Protein AF-A0A915C9V9-F1 (afdb_monomer_lite)

Sequence (103 aa):
LPDQNCWTTSEEKQIEEESKKGKGGARRYKTPSPQLLRMRRQAANARERRRMNSLNDAFDQLRTVLPEMNSGRRLSKFETLQMAQQYIDCLAEILNKPRNKQI

pLDDT: mean 78.74, std 19.54, range [36.62, 98.25]

InterPro domains:
  IPR011598 Myc-type, basic helix-loop-helix (bHLH) domain [PF00010] (40-91)
  IPR011598 Myc-type, basic helix-loop-helix (bHLH) domain [PS50888] (39-91)
  IPR011598 Myc-type, basic helix-loop-helix (bHLH) domain [SM00353] (45-97)
  IPR036638 Helix-loop-helix DNA-binding domain superfamily [G3DSA:4.10.280.10] (39-97)
  IPR036638 Helix-loop-helix DNA-binding domain superfamily [SSF47459] (40-97)
  IPR050359 Basic helix-loop-helix transcription factors [PTHR19290] (10-99)

Radius of gyration: 25.22 Å; chains: 1; bounding box: 50×45×76 Å

Foldseek 3Di:
DPDPPPLDDPLNVVLVVVVPVPPDDDPDPDPDDPVSVVSVVVSVVVSVVVVVVVVVVVLVVLVVPFDPPDDPDDDDPVRSVVSSVVVVVVVVCVVPPPPPPPD

Structure (mmCIF, N/CA/C/O backbone):
data_AF-A0A915C9V9-F1
#
_entry.id   AF-A0A915C9V9-F1
#
loop_
_atom_site.group_PDB
_atom_site.id
_atom_site.type_symbol
_atom_site.label_atom_id
_atom_site.label_alt_id
_atom_site.label_comp_id
_atom_site.label_asym_id
_atom_site.label_entity_id
_atom_site.label_seq_id
_atom_site.pdbx_PDB_ins_code
_atom_site.Cartn_x
_atom_site.Cartn_y
_atom_site.Cartn_z
_atom_site.occupancy
_atom_site.B_iso_or_equiv
_atom_site.auth_seq_id
_atom_site.auth_comp_id
_atom_site.auth_asym_id
_atom_site.auth_atom_id
_atom_site.pdbx_PDB_model_num
ATOM 1 N N . LEU A 1 1 ? -17.079 -3.062 -20.833 1.00 36.62 1 LEU A N 1
ATOM 2 C CA . LEU A 1 1 ? -16.033 -2.964 -19.792 1.00 36.62 1 LEU A CA 1
ATOM 3 C C . LEU A 1 1 ? -14.804 -3.698 -20.303 1.00 36.62 1 LEU A C 1
ATOM 5 O O . LEU A 1 1 ? -14.934 -4.889 -20.560 1.00 36.62 1 LEU A O 1
ATOM 9 N N . PRO A 1 2 ? -13.671 -3.025 -20.554 1.00 41.78 2 PRO A N 1
ATOM 10 C CA . PRO A 1 2 ? -12.447 -3.719 -20.923 1.00 41.78 2 PRO A CA 1
ATOM 11 C C . PRO A 1 2 ? -11.958 -4.512 -19.711 1.00 41.78 2 PRO A C 1
ATOM 13 O O . PRO A 1 2 ? -11.904 -3.988 -18.600 1.00 41.78 2 PRO A O 1
ATOM 16 N N . ASP A 1 3 ? -11.680 -5.784 -19.952 1.00 41.59 3 ASP A N 1
ATOM 17 C CA . ASP A 1 3 ? -11.285 -6.801 -18.986 1.00 41.59 3 ASP A CA 1
ATOM 18 C C . ASP A 1 3 ? -10.105 -6.333 -18.111 1.00 41.59 3 ASP A C 1
ATOM 20 O O . ASP A 1 3 ? -8.984 -6.151 -18.596 1.00 41.59 3 ASP A O 1
ATOM 24 N N . GLN A 1 4 ? -10.366 -6.101 -16.819 1.00 51.56 4 GLN A N 1
ATOM 25 C CA . GLN A 1 4 ? -9.392 -5.548 -15.869 1.00 51.56 4 GLN A CA 1
ATOM 26 C C . GLN A 1 4 ? -8.261 -6.529 -15.515 1.00 51.56 4 GLN A C 1
ATOM 28 O O . GLN A 1 4 ? -7.303 -6.126 -14.861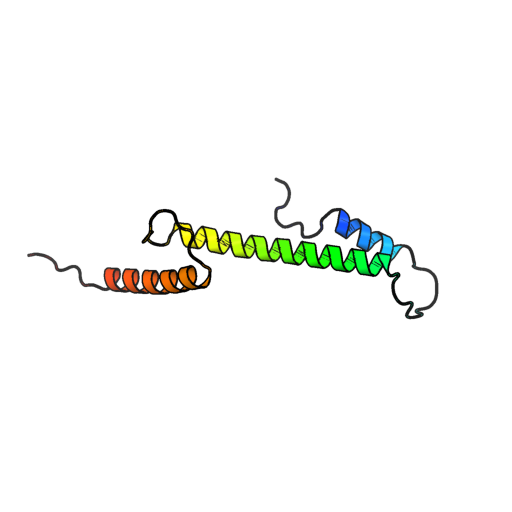 1.00 51.56 4 GLN A O 1
ATOM 33 N N . ASN A 1 5 ? -8.310 -7.776 -16.003 1.00 56.06 5 ASN A N 1
ATOM 34 C CA . ASN A 1 5 ? -7.297 -8.798 -15.731 1.00 56.06 5 AS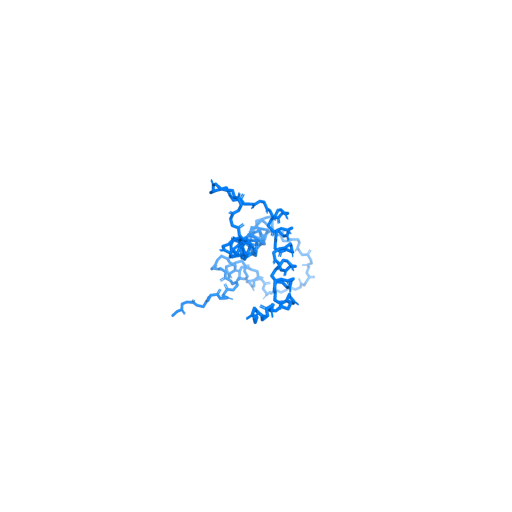N A CA 1
ATOM 35 C C . ASN A 1 5 ? -6.567 -9.308 -16.989 1.00 56.06 5 ASN A C 1
ATOM 37 O O . ASN A 1 5 ? -5.976 -10.391 -16.972 1.00 56.06 5 ASN A O 1
ATOM 41 N N . CYS A 1 6 ? -6.541 -8.540 -18.084 1.00 47.50 6 CYS A N 1
ATOM 42 C CA . CYS A 1 6 ? -5.775 -8.915 -19.275 1.00 47.50 6 CYS A CA 1
ATOM 43 C C . CYS A 1 6 ? -4.263 -8.735 -19.034 1.00 47.50 6 CYS A C 1
ATOM 45 O O . CYS A 1 6 ? -3.687 -7.667 -19.242 1.00 47.50 6 CYS A O 1
ATOM 47 N N . TRP A 1 7 ? -3.599 -9.801 -18.581 1.00 52.50 7 TRP A N 1
ATOM 48 C CA . TRP A 1 7 ? -2.167 -9.809 -18.261 1.00 52.50 7 TRP A CA 1
ATOM 49 C C . TRP A 1 7 ? -1.232 -9.575 -19.455 1.00 52.50 7 TRP A C 1
ATOM 51 O O . TRP A 1 7 ? -0.035 -9.442 -19.227 1.00 52.50 7 TRP A O 1
ATOM 61 N N . THR A 1 8 ? -1.739 -9.462 -20.685 1.00 53.72 8 THR A N 1
ATOM 62 C CA . THR A 1 8 ? -0.936 -9.207 -21.889 1.00 53.72 8 THR A CA 1
ATOM 63 C C . THR A 1 8 ? -1.129 -7.782 -22.406 1.00 53.72 8 THR A C 1
ATOM 65 O O . THR A 1 8 ? -2.166 -7.483 -23.001 1.00 53.72 8 THR A O 1
ATOM 68 N N . THR A 1 9 ? -0.127 -6.910 -22.256 1.00 62.03 9 THR A N 1
ATOM 69 C CA . THR A 1 9 ? -0.064 -5.677 -23.058 1.00 62.03 9 THR A CA 1
ATOM 70 C C . THR A 1 9 ? 0.197 -6.021 -24.529 1.00 62.03 9 THR A C 1
ATOM 72 O O . THR A 1 9 ? 0.791 -7.052 -24.847 1.00 62.03 9 THR A O 1
ATOM 75 N N . SER A 1 10 ? -0.227 -5.162 -25.460 1.00 57.53 10 SER A N 1
ATOM 76 C CA . SER A 1 10 ? 0.005 -5.348 -26.905 1.00 57.53 10 SER A CA 1
ATOM 77 C C . SER A 1 10 ? 1.491 -5.541 -27.257 1.00 57.53 10 SER A C 1
ATOM 79 O O . SER A 1 10 ? 1.815 -6.281 -28.183 1.00 57.53 10 SER A O 1
ATOM 81 N N . GLU A 1 11 ? 2.392 -4.965 -26.456 1.00 54.91 11 GLU A N 1
ATOM 82 C CA . GLU A 1 11 ? 3.847 -5.160 -26.535 1.00 54.91 11 GLU A CA 1
ATOM 83 C C . GLU A 1 11 ? 4.277 -6.601 -26.189 1.00 54.91 11 GLU A C 1
ATOM 85 O O . GLU A 1 11 ? 5.212 -7.139 -26.781 1.00 54.91 11 GLU A O 1
ATOM 90 N N . GLU A 1 12 ? 3.583 -7.266 -25.259 1.00 58.34 12 GLU A N 1
ATOM 91 C CA . GLU A 1 12 ? 3.863 -8.652 -24.858 1.00 58.34 12 GLU A CA 1
ATOM 92 C C . GLU A 1 12 ? 3.414 -9.648 -25.933 1.00 58.34 12 GLU A C 1
ATOM 94 O O . GLU A 1 12 ? 4.125 -10.620 -26.193 1.00 58.34 12 GLU A O 1
ATOM 99 N N . LYS A 1 13 ? 2.297 -9.366 -26.625 1.00 59.91 13 LYS A N 1
ATOM 100 C CA . LYS A 1 13 ? 1.854 -10.162 -27.784 1.00 59.91 13 LYS A CA 1
ATOM 101 C C . LYS A 1 13 ? 2.864 -10.108 -28.932 1.00 59.91 13 LYS A C 1
ATOM 103 O O . LYS A 1 13 ? 3.154 -11.143 -29.524 1.00 59.91 13 LYS A O 1
ATOM 108 N N . GLN A 1 14 ? 3.450 -8.940 -29.206 1.00 57.53 14 GLN A N 1
ATOM 109 C CA . GLN A 1 14 ? 4.460 -8.783 -30.261 1.00 57.53 14 GLN A CA 1
ATOM 110 C C . GLN A 1 14 ? 5.752 -9.565 -29.971 1.00 57.53 14 GLN A C 1
ATOM 112 O O . GLN A 1 14 ? 6.281 -10.222 -30.866 1.00 57.53 14 GLN A O 1
ATOM 117 N N . ILE A 1 15 ? 6.227 -9.570 -28.718 1.00 60.91 15 ILE A N 1
ATOM 118 C CA . ILE A 1 15 ? 7.417 -10.344 -28.312 1.00 60.91 15 ILE A CA 1
ATOM 119 C C . ILE A 1 15 ? 7.175 -11.856 -28.456 1.00 60.91 15 ILE A C 1
ATOM 121 O O . ILE A 1 15 ? 8.082 -12.612 -28.821 1.00 60.91 15 ILE A O 1
ATOM 125 N N . GLU A 1 16 ? 5.958 -12.317 -28.163 1.00 60.44 16 GLU A N 1
ATOM 126 C CA . GLU A 1 16 ? 5.599 -13.730 -28.278 1.00 60.44 16 GLU A CA 1
ATOM 127 C C . GLU A 1 16 ? 5.424 -14.182 -29.740 1.00 60.44 16 GLU A C 1
ATOM 129 O O . GLU A 1 16 ? 5.814 -15.300 -30.089 1.00 60.44 16 GLU A O 1
ATOM 134 N N . GLU A 1 17 ? 4.895 -13.312 -30.605 1.00 61.00 17 GLU A N 1
ATOM 135 C CA . GLU A 1 17 ? 4.776 -13.536 -32.052 1.00 61.00 17 GLU A CA 1
ATOM 136 C C . GLU A 1 17 ? 6.142 -13.620 -32.750 1.00 61.00 17 GLU A C 1
ATOM 138 O O . GLU A 1 17 ? 6.384 -14.544 -33.534 1.00 61.00 17 GLU A O 1
ATOM 143 N N . GLU A 1 18 ? 7.073 -12.715 -32.434 1.00 58.12 18 GLU A N 1
ATOM 144 C CA . GLU A 1 18 ? 8.421 -12.719 -33.018 1.00 58.12 18 GLU A CA 1
ATOM 145 C C . GLU A 1 18 ? 9.204 -13.984 -32.621 1.00 58.12 18 GLU A C 1
ATOM 147 O O . GLU A 1 18 ? 9.929 -14.567 -33.430 1.00 58.12 18 GLU A O 1
ATOM 152 N N . SER A 1 19 ? 8.965 -14.505 -31.412 1.00 55.47 19 SER A N 1
ATOM 153 C CA . SER A 1 19 ? 9.541 -15.775 -30.959 1.00 55.47 19 SER A CA 1
ATOM 154 C C . SER A 1 19 ? 8.962 -17.012 -31.671 1.00 55.47 19 SER A C 1
ATOM 156 O O . SER A 1 19 ? 9.569 -18.083 -31.584 1.00 55.47 19 SER A O 1
ATOM 158 N N . LYS A 1 20 ? 7.806 -16.911 -32.348 1.00 55.38 20 LYS A N 1
ATOM 159 C CA . LYS A 1 20 ? 7.105 -18.041 -32.996 1.00 55.38 20 LYS A CA 1
ATOM 160 C C . LYS A 1 20 ? 7.389 -18.173 -34.501 1.00 55.38 20 LYS A C 1
ATOM 162 O O . LYS A 1 20 ? 7.179 -19.259 -35.040 1.00 55.38 20 LYS A O 1
ATOM 167 N N . LYS A 1 21 ? 7.923 -17.141 -35.173 1.00 53.47 21 LYS A N 1
ATOM 168 C CA . LYS A 1 21 ? 8.199 -17.145 -36.632 1.00 53.47 21 LYS A CA 1
ATOM 169 C C . LYS A 1 21 ? 9.404 -17.990 -37.086 1.00 53.47 21 LYS A C 1
ATOM 171 O O . LYS A 1 21 ? 9.602 -18.166 -38.281 1.00 53.47 21 LYS A O 1
ATOM 176 N N . GLY A 1 22 ? 10.179 -18.569 -36.168 1.00 51.62 22 GLY A N 1
ATOM 177 C CA . GLY A 1 22 ? 11.324 -19.437 -36.475 1.00 51.62 22 GLY A CA 1
ATOM 178 C C . GLY A 1 22 ? 11.054 -20.926 -36.242 1.00 51.62 22 GLY A C 1
ATOM 179 O O . GLY A 1 22 ? 11.765 -21.550 -35.459 1.00 51.62 22 GLY A O 1
ATOM 180 N N . LYS A 1 23 ? 10.022 -21.515 -36.859 1.00 49.16 23 LYS A N 1
ATOM 181 C CA . LYS A 1 23 ? 9.764 -22.968 -36.792 1.00 49.16 23 LYS A CA 1
ATOM 182 C C . LYS A 1 23 ? 10.067 -23.637 -38.131 1.00 49.16 23 LYS A C 1
ATOM 184 O O . LYS A 1 23 ? 9.180 -23.867 -38.940 1.00 49.16 23 LYS A O 1
ATOM 189 N N . GLY A 1 24 ? 11.337 -23.976 -38.326 1.00 44.75 24 GLY A N 1
ATOM 190 C CA . GLY A 1 24 ? 11.802 -24.820 -39.422 1.00 44.75 24 GLY A CA 1
ATOM 191 C C . GLY A 1 24 ? 13.260 -25.216 -39.206 1.00 44.75 24 GLY A C 1
ATOM 192 O O . GLY A 1 24 ? 14.156 -24.455 -39.548 1.00 44.75 24 GLY A O 1
ATOM 193 N N . GLY A 1 25 ? 13.492 -26.393 -38.618 1.00 45.00 25 GLY A N 1
ATOM 194 C CA . GLY A 1 25 ? 14.812 -27.034 -38.563 1.00 45.00 25 GLY A CA 1
ATOM 195 C C . GLY A 1 25 ? 15.515 -27.011 -37.199 1.00 45.00 25 GLY A C 1
ATOM 196 O O . GLY A 1 25 ? 15.741 -25.957 -36.621 1.00 45.00 25 GLY A O 1
ATOM 197 N N . ALA A 1 26 ? 15.855 -28.217 -36.725 1.00 51.34 26 ALA A N 1
ATOM 198 C CA . ALA A 1 26 ? 16.828 -28.597 -35.691 1.00 51.34 26 ALA A CA 1
ATOM 199 C C . ALA A 1 26 ? 17.039 -27.651 -34.486 1.00 51.34 26 ALA A C 1
ATOM 201 O O . ALA A 1 26 ? 17.596 -26.560 -34.596 1.00 51.34 26 ALA A O 1
ATOM 202 N N . ARG A 1 27 ? 16.710 -28.159 -33.286 1.00 56.31 27 ARG A N 1
ATOM 203 C CA . ARG A 1 27 ? 17.000 -27.561 -31.970 1.00 56.31 27 ARG A CA 1
ATOM 204 C C . ARG A 1 27 ? 18.512 -27.398 -31.743 1.00 56.31 27 ARG A C 1
ATOM 206 O O . ARG A 1 27 ? 19.129 -28.157 -31.007 1.00 56.31 27 ARG A O 1
ATOM 213 N N . ARG A 1 28 ? 19.119 -26.383 -32.348 1.00 56.03 28 ARG A N 1
ATOM 214 C CA . ARG A 1 28 ? 20.380 -25.814 -31.873 1.00 56.03 28 ARG A CA 1
ATOM 215 C C . ARG A 1 28 ? 19.982 -24.807 -30.801 1.00 56.03 28 ARG A C 1
ATOM 217 O O . ARG A 1 28 ? 19.179 -23.924 -31.096 1.00 56.03 28 ARG A O 1
ATOM 224 N N . TYR A 1 29 ? 20.491 -24.947 -29.577 1.00 58.72 29 TYR A N 1
ATOM 225 C CA . TYR A 1 29 ? 20.403 -23.912 -28.540 1.00 58.72 29 TYR A CA 1
ATOM 226 C C . TYR A 1 29 ? 21.102 -22.649 -29.069 1.00 58.72 29 TYR A C 1
ATOM 228 O O . TYR A 1 29 ? 22.275 -22.407 -28.804 1.00 58.72 29 TYR A O 1
ATOM 236 N N . LYS A 1 30 ? 20.421 -21.878 -29.920 1.00 68.25 30 LYS A N 1
ATOM 237 C CA . LYS A 1 30 ? 20.893 -20.574 -30.356 1.00 68.25 30 LYS A CA 1
ATOM 238 C C . LYS A 1 30 ? 20.544 -19.61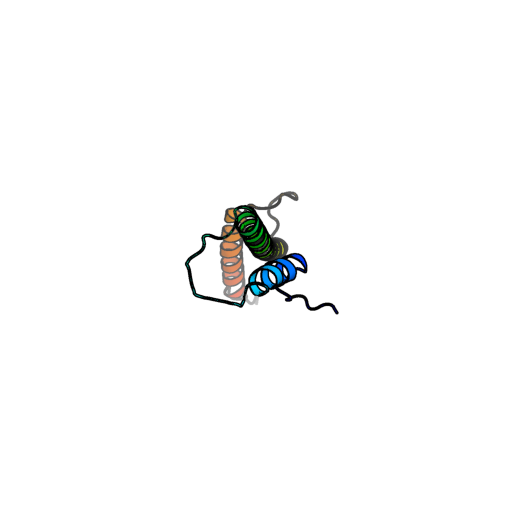7 -29.235 1.00 68.25 30 LYS A C 1
ATOM 240 O O . LYS A 1 30 ? 19.376 -19.480 -28.868 1.00 68.25 30 LYS A O 1
ATOM 245 N N . THR A 1 31 ? 21.570 -19.010 -28.658 1.00 76.25 31 THR A N 1
ATOM 246 C CA . THR A 1 31 ? 21.398 -17.931 -27.696 1.00 76.25 31 THR A CA 1
ATOM 247 C C . THR A 1 31 ? 20.515 -16.849 -28.332 1.00 76.25 31 THR A C 1
ATOM 249 O O . THR A 1 31 ? 20.730 -16.481 -29.491 1.00 76.25 31 THR A O 1
ATOM 252 N N . PRO A 1 32 ? 19.462 -16.388 -27.636 1.00 81.38 32 PRO A N 1
ATOM 253 C CA . PRO A 1 32 ? 18.565 -15.366 -28.166 1.00 81.38 32 PRO A CA 1
ATOM 254 C C . PRO A 1 32 ? 19.334 -14.076 -28.464 1.00 81.38 32 PRO A C 1
ATOM 256 O O . PRO A 1 32 ? 20.304 -13.753 -27.774 1.00 81.38 32 PRO A O 1
ATOM 259 N N . SER A 1 33 ? 18.890 -13.327 -29.479 1.00 89.88 33 SER A N 1
ATOM 260 C CA . SER A 1 33 ? 19.541 -12.068 -29.845 1.00 89.88 33 SER A CA 1
ATOM 261 C C . SER A 1 33 ? 19.548 -11.091 -28.656 1.00 89.88 33 SER A C 1
ATOM 263 O O . SER A 1 33 ? 18.600 -11.076 -27.858 1.00 89.88 33 SER A O 1
ATOM 265 N N . PRO A 1 34 ? 20.576 -10.232 -28.528 1.00 91.12 34 PRO A N 1
ATOM 266 C CA . PRO A 1 34 ? 20.620 -9.224 -27.467 1.00 91.12 34 PRO A CA 1
ATOM 267 C C . PRO A 1 34 ? 19.378 -8.317 -27.434 1.00 91.12 34 PRO A C 1
ATOM 269 O O . PRO A 1 34 ? 18.929 -7.915 -26.359 1.00 91.12 34 PRO A O 1
ATOM 272 N N . GLN A 1 35 ? 18.785 -8.034 -28.600 1.00 91.00 35 GLN A N 1
ATOM 273 C CA . GLN A 1 35 ? 17.544 -7.266 -28.732 1.00 91.00 35 GLN A CA 1
ATOM 274 C C . GLN A 1 35 ? 16.347 -8.008 -28.121 1.00 91.00 35 GLN A C 1
ATOM 276 O O . GLN A 1 35 ? 15.657 -7.441 -27.273 1.00 91.00 35 GLN A O 1
ATOM 281 N N . LEU A 1 36 ? 16.156 -9.291 -28.454 1.00 88.56 36 LEU A N 1
ATOM 282 C CA . LEU A 1 36 ? 15.081 -10.111 -27.889 1.00 88.56 36 LEU A CA 1
ATOM 283 C C . LEU A 1 36 ? 15.218 -10.249 -26.365 1.00 88.56 36 LEU A C 1
ATOM 285 O O . LEU A 1 36 ? 14.233 -10.148 -25.633 1.00 88.56 36 LEU A O 1
ATOM 289 N N . LEU A 1 37 ? 16.443 -10.435 -25.863 1.00 91.50 37 LEU A N 1
ATOM 290 C CA . LEU A 1 37 ? 16.714 -10.471 -24.422 1.00 91.50 37 LEU A CA 1
ATOM 291 C C . LEU A 1 37 ? 16.344 -9.154 -23.729 1.00 91.50 37 LEU A C 1
ATOM 293 O O . LEU A 1 37 ? 15.724 -9.167 -22.663 1.00 91.50 37 LEU A O 1
ATOM 297 N N . ARG A 1 38 ? 16.689 -8.013 -24.337 1.00 91.75 38 ARG A N 1
ATOM 298 C CA . ARG A 1 38 ? 16.323 -6.687 -23.825 1.00 91.75 38 ARG A CA 1
ATOM 299 C C . ARG A 1 38 ? 14.805 -6.501 -23.787 1.00 91.75 38 ARG A C 1
ATOM 301 O O . ARG A 1 38 ? 14.302 -6.052 -22.759 1.00 91.75 38 ARG A O 1
ATOM 308 N N . MET A 1 39 ? 14.089 -6.879 -24.845 1.00 90.75 39 MET A N 1
ATOM 309 C CA . MET A 1 39 ? 12.624 -6.788 -24.892 1.00 90.75 39 MET A CA 1
ATOM 310 C C . MET A 1 39 ? 11.966 -7.666 -23.822 1.00 90.75 39 MET A C 1
ATOM 312 O O . MET A 1 39 ? 11.115 -7.197 -23.069 1.00 90.75 39 MET A O 1
ATOM 316 N N . ARG A 1 40 ? 12.421 -8.918 -23.666 1.00 92.06 40 ARG A N 1
ATOM 317 C CA . ARG A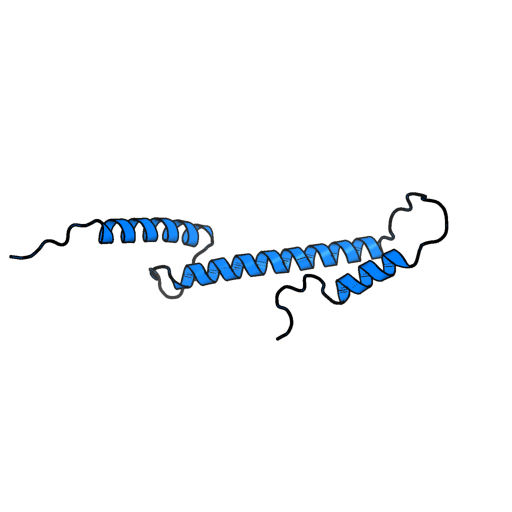 1 40 ? 11.932 -9.826 -22.612 1.00 92.06 40 ARG A CA 1
ATOM 318 C C . ARG A 1 40 ? 12.132 -9.250 -21.212 1.00 92.06 40 ARG A C 1
ATOM 320 O O . ARG A 1 40 ? 11.223 -9.321 -20.387 1.00 92.06 40 ARG A O 1
ATOM 327 N N . ARG A 1 41 ? 13.296 -8.642 -20.953 1.00 94.75 41 ARG A N 1
ATOM 328 C CA . ARG A 1 41 ? 13.580 -7.960 -19.683 1.00 94.75 41 ARG A CA 1
ATOM 329 C C . ARG A 1 41 ? 12.656 -6.762 -19.464 1.00 94.75 41 ARG A C 1
ATOM 331 O O . ARG A 1 41 ? 12.140 -6.593 -18.365 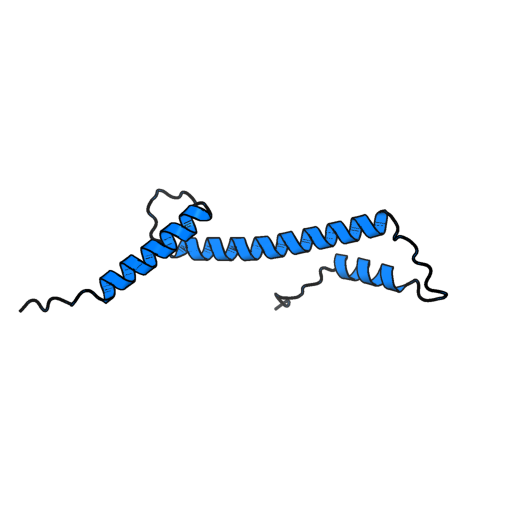1.00 94.75 41 ARG A O 1
ATOM 338 N N . GLN A 1 42 ? 12.419 -5.945 -20.490 1.00 92.94 42 GLN A N 1
ATOM 339 C CA . GLN A 1 42 ? 11.501 -4.805 -20.398 1.00 92.94 42 GLN A CA 1
ATOM 340 C C . GLN A 1 42 ? 10.070 -5.249 -20.072 1.00 92.94 42 GLN A C 1
ATOM 342 O O . GLN A 1 42 ? 9.460 -4.681 -19.165 1.00 92.94 42 GLN A O 1
ATOM 347 N N . ALA A 1 43 ? 9.578 -6.301 -20.731 1.00 90.62 43 ALA A N 1
ATOM 348 C CA . ALA A 1 43 ? 8.269 -6.883 -20.449 1.00 90.62 43 ALA A CA 1
ATOM 349 C C . ALA A 1 43 ? 8.178 -7.421 -19.009 1.00 90.62 43 ALA A C 1
ATOM 351 O O . ALA A 1 43 ? 7.226 -7.119 -18.291 1.00 90.62 43 ALA A O 1
ATOM 352 N N . ALA A 1 44 ? 9.201 -8.146 -18.541 1.00 93.38 44 ALA A N 1
ATOM 353 C CA . ALA A 1 44 ? 9.263 -8.620 -17.157 1.00 93.38 44 ALA A CA 1
ATOM 354 C C . ALA A 1 44 ? 9.223 -7.466 -16.141 1.00 93.38 44 ALA A C 1
ATOM 356 O O . ALA A 1 44 ? 8.428 -7.498 -15.203 1.00 93.38 44 ALA A O 1
ATOM 357 N N . ASN A 1 45 ? 10.001 -6.405 -16.372 1.00 97.50 45 ASN A N 1
ATOM 358 C CA . ASN A 1 45 ? 9.998 -5.220 -15.514 1.00 97.50 45 ASN A CA 1
ATOM 359 C C . ASN A 1 45 ? 8.634 -4.509 -15.516 1.00 97.50 45 ASN A C 1
ATOM 361 O O . ASN A 1 45 ? 8.205 -3.998 -14.485 1.00 97.50 45 ASN A O 1
ATOM 365 N N . ALA A 1 46 ? 7.944 -4.460 -16.660 1.00 95.44 46 ALA A N 1
ATOM 366 C CA . ALA A 1 46 ? 6.610 -3.871 -16.755 1.00 95.44 46 ALA A CA 1
ATOM 367 C C . ALA A 1 46 ? 5.562 -4.668 -15.965 1.00 95.44 46 ALA A C 1
ATOM 369 O O . ALA A 1 46 ? 4.706 -4.070 -15.312 1.00 95.44 46 ALA A O 1
ATOM 370 N N . ARG A 1 47 ? 5.643 -6.004 -15.981 1.00 95.94 47 ARG A N 1
ATOM 371 C CA . ARG A 1 47 ? 4.778 -6.862 -15.159 1.00 95.94 47 ARG A CA 1
ATOM 372 C C . ARG A 1 47 ? 5.015 -6.656 -13.670 1.00 95.94 47 ARG A C 1
ATOM 374 O O . ARG A 1 47 ? 4.049 -6.484 -12.934 1.00 95.94 47 ARG A O 1
ATOM 381 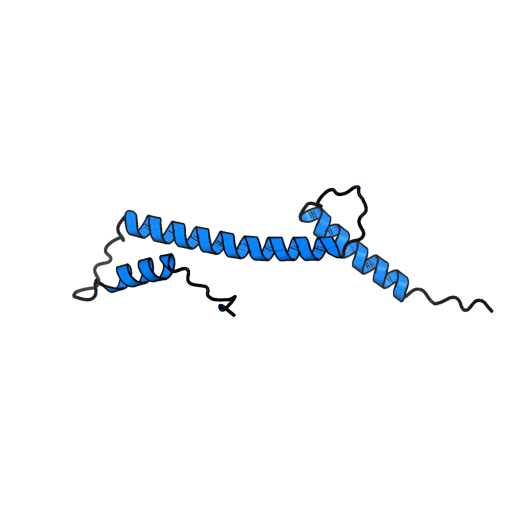N N . GLU A 1 48 ? 6.272 -6.599 -13.237 1.00 97.31 48 GLU A N 1
ATOM 382 C CA . GLU A 1 48 ? 6.568 -6.383 -11.817 1.00 97.31 48 GLU A CA 1
ATOM 383 C C . GLU A 1 48 ? 6.109 -5.001 -11.341 1.00 97.31 48 GLU A C 1
ATOM 385 O O . GLU A 1 48 ? 5.545 -4.884 -10.257 1.00 97.31 48 GLU A O 1
ATOM 390 N N . ARG A 1 49 ? 6.241 -3.958 -12.176 1.00 97.94 49 ARG A N 1
ATOM 391 C CA . ARG A 1 49 ? 5.659 -2.641 -11.867 1.00 97.94 49 ARG A CA 1
ATOM 392 C C . ARG A 1 49 ? 4.145 -2.715 -11.674 1.00 97.94 49 ARG A C 1
ATOM 394 O O . ARG A 1 49 ? 3.648 -2.184 -10.690 1.00 97.94 49 ARG A O 1
ATOM 401 N N . ARG A 1 50 ? 3.416 -3.398 -12.568 1.00 95.75 50 ARG A N 1
ATOM 402 C CA . ARG A 1 50 ? 1.958 -3.590 -12.434 1.00 95.75 50 ARG A CA 1
ATOM 403 C C . ARG A 1 50 ? 1.600 -4.320 -11.138 1.00 95.75 50 ARG A C 1
ATOM 405 O O . ARG A 1 50 ? 0.735 -3.860 -10.399 1.00 95.75 50 ARG A O 1
ATOM 412 N N . ARG A 1 51 ? 2.304 -5.413 -10.834 1.00 97.69 51 ARG A N 1
ATOM 413 C CA . ARG A 1 51 ? 2.129 -6.168 -9.586 1.00 97.69 51 ARG A CA 1
ATOM 414 C C . ARG A 1 51 ? 2.357 -5.281 -8.356 1.00 97.69 51 ARG A C 1
ATOM 416 O O . ARG A 1 51 ? 1.545 -5.290 -7.436 1.00 97.69 51 ARG A O 1
ATOM 423 N N . MET A 1 52 ? 3.437 -4.500 -8.350 1.00 98.25 52 MET A N 1
ATOM 424 C CA . MET A 1 52 ? 3.768 -3.604 -7.240 1.00 98.25 52 MET A CA 1
ATOM 425 C C . MET A 1 52 ? 2.765 -2.450 -7.102 1.00 98.25 52 MET A C 1
ATOM 427 O O . MET A 1 52 ? 2.451 -2.068 -5.978 1.00 98.25 52 MET A O 1
ATOM 431 N N . ASN A 1 53 ? 2.233 -1.920 -8.209 1.00 97.44 53 ASN A N 1
ATOM 432 C CA . ASN A 1 53 ? 1.184 -0.899 -8.176 1.00 97.44 53 ASN A CA 1
ATOM 433 C C . ASN A 1 53 ? -0.076 -1.429 -7.485 1.00 97.44 53 ASN A C 1
ATOM 435 O O . ASN A 1 53 ? -0.520 -0.814 -6.526 1.00 97.44 53 ASN A O 1
ATOM 439 N N . SER A 1 54 ? -0.557 -2.618 -7.864 1.00 97.25 54 SER A N 1
ATOM 440 C CA . SER A 1 54 ? -1.709 -3.248 -7.201 1.00 97.25 54 SER A CA 1
ATOM 441 C C . SER A 1 54 ? -1.485 -3.452 -5.695 1.00 97.25 54 SER A C 1
ATOM 443 O O . SER A 1 54 ? -2.383 -3.208 -4.892 1.00 97.25 54 SER A O 1
ATOM 445 N N . LEU A 1 55 ? -0.269 -3.836 -5.288 1.00 97.81 55 LEU A N 1
ATOM 446 C CA . LEU A 1 55 ? 0.081 -3.924 -3.870 1.00 97.81 55 LEU A CA 1
ATOM 447 C C . LEU A 1 55 ? 0.037 -2.550 -3.181 1.00 97.81 55 LEU A C 1
ATOM 449 O O . LEU A 1 55 ? -0.459 -2.434 -2.063 1.00 97.81 55 LEU A O 1
ATOM 453 N N . ASN A 1 56 ? 0.580 -1.513 -3.819 1.00 97.38 56 ASN A N 1
ATOM 454 C CA . ASN A 1 56 ? 0.574 -0.162 -3.265 1.00 97.38 56 ASN A CA 1
ATOM 455 C C . ASN A 1 56 ? -0.853 0.401 -3.152 1.00 97.38 56 ASN A C 1
ATOM 457 O O . ASN A 1 56 ? -1.147 1.037 -2.142 1.00 97.38 56 ASN A O 1
ATOM 461 N N . ASP A 1 57 ? -1.733 0.096 -4.109 1.00 97.19 57 ASP A N 1
ATOM 462 C CA . ASP A 1 57 ? -3.150 0.472 -4.073 1.00 97.19 57 ASP A CA 1
ATOM 463 C C . ASP A 1 57 ? -3.858 -0.161 -2.866 1.00 97.19 57 ASP A C 1
ATOM 465 O O . ASP A 1 57 ? -4.579 0.519 -2.139 1.00 97.19 57 ASP A O 1
ATOM 469 N N . ALA A 1 58 ? -3.591 -1.440 -2.575 1.00 97.62 58 ALA A N 1
ATOM 470 C CA . ALA A 1 58 ? -4.119 -2.102 -1.379 1.00 97.62 58 ALA A CA 1
ATOM 471 C C . ALA A 1 58 ? -3.607 -1.456 -0.077 1.00 97.62 58 ALA A C 1
ATOM 473 O O . ALA A 1 58 ? -4.362 -1.277 0.879 1.00 97.62 58 ALA A O 1
ATOM 474 N N . PHE A 1 59 ? -2.332 -1.054 -0.039 1.00 97.38 59 PHE A N 1
ATOM 475 C CA . PHE A 1 59 ? -1.779 -0.295 1.085 1.00 97.38 59 PHE A CA 1
ATOM 476 C C . PHE A 1 59 ? -2.458 1.073 1.251 1.00 97.38 59 PHE A C 1
ATOM 478 O O . PHE A 1 59 ? -2.621 1.530 2.379 1.00 97.38 59 PHE A O 1
ATOM 485 N N . ASP A 1 60 ? -2.830 1.739 0.158 1.00 94.94 60 ASP A N 1
ATOM 486 C CA . ASP A 1 60 ? -3.544 3.016 0.211 1.00 94.94 60 ASP A CA 1
ATOM 487 C C . ASP A 1 60 ? -4.975 2.849 0.700 1.00 94.94 60 ASP A C 1
ATOM 489 O O . ASP A 1 60 ? -5.389 3.596 1.581 1.00 94.94 60 ASP A O 1
ATOM 493 N N . GLN A 1 61 ? -5.683 1.819 0.236 1.00 95.81 61 GLN A N 1
ATOM 494 C CA . GLN A 1 61 ? -7.000 1.469 0.769 1.00 95.81 61 GLN A CA 1
ATOM 495 C C . GLN A 1 61 ? -6.943 1.204 2.274 1.00 95.81 61 GLN A C 1
ATOM 497 O O . GLN A 1 61 ? -7.754 1.751 3.019 1.00 95.81 61 GLN A O 1
ATOM 502 N N . LEU A 1 62 ? -5.946 0.449 2.745 1.00 96.25 62 LEU A N 1
ATOM 503 C CA . LEU A 1 62 ? -5.761 0.219 4.176 1.00 96.25 62 LEU A CA 1
ATOM 504 C C . LEU A 1 62 ? -5.574 1.537 4.942 1.00 96.25 62 LEU A C 1
ATOM 506 O O . LEU A 1 62 ? -6.190 1.720 5.983 1.00 96.25 62 LEU A O 1
ATOM 510 N N . ARG A 1 63 ? -4.795 2.493 4.420 1.00 94.75 63 ARG A N 1
ATOM 511 C CA . ARG A 1 63 ? -4.605 3.801 5.077 1.00 94.75 63 ARG A CA 1
ATOM 512 C C . ARG A 1 63 ? -5.904 4.585 5.249 1.00 94.75 63 ARG A C 1
ATOM 514 O O . ARG A 1 63 ? -6.013 5.297 6.236 1.00 94.75 63 ARG A O 1
ATOM 521 N N . THR A 1 64 ? -6.873 4.444 4.340 1.00 93.12 64 THR A N 1
ATOM 522 C CA . THR A 1 64 ? -8.151 5.181 4.425 1.00 93.12 64 THR A CA 1
ATOM 523 C C . THR A 1 64 ? -9.041 4.760 5.592 1.00 93.12 64 THR A C 1
ATOM 525 O O . THR A 1 64 ? -9.922 5.517 5.984 1.00 93.12 64 THR A O 1
ATOM 528 N N . VAL A 1 65 ? -8.829 3.561 6.142 1.00 93.69 65 VAL A N 1
ATOM 529 C CA . VAL A 1 65 ? -9.632 3.023 7.252 1.00 93.69 65 VAL A CA 1
ATOM 530 C C . VAL A 1 65 ? -8.904 3.078 8.593 1.00 93.69 65 VAL A C 1
ATOM 532 O O . VAL A 1 65 ? -9.488 2.731 9.617 1.00 93.69 65 VAL A O 1
ATOM 535 N N . LEU A 1 66 ? -7.630 3.482 8.603 1.00 93.06 66 LEU A N 1
ATOM 536 C CA . LEU A 1 66 ? -6.877 3.656 9.840 1.00 93.06 66 LEU A CA 1
ATOM 537 C C . LEU A 1 66 ? -7.231 5.000 10.487 1.00 93.06 66 LEU A C 1
ATOM 539 O O . LEU A 1 66 ? -7.415 5.987 9.775 1.00 93.06 66 LEU A O 1
ATOM 543 N N . PRO A 1 67 ? -7.285 5.070 11.827 1.00 89.88 67 PRO A N 1
ATOM 544 C CA . PRO A 1 67 ? -7.509 6.328 12.522 1.00 89.88 67 PRO A CA 1
ATOM 545 C C . PRO A 1 67 ? -6.365 7.301 12.204 1.00 89.88 67 PRO A C 1
ATOM 547 O O . PRO A 1 67 ? -5.196 7.019 12.470 1.00 89.88 67 PRO A O 1
ATOM 550 N N . GLU A 1 68 ? -6.695 8.443 11.601 1.00 70.19 68 GLU A N 1
ATOM 551 C CA . GLU A 1 68 ? -5.718 9.465 11.223 1.00 70.19 68 GLU A CA 1
ATOM 552 C C . GLU A 1 68 ? -5.133 10.128 12.478 1.00 70.19 68 GLU A C 1
ATOM 554 O O . GLU A 1 68 ? -5.741 11.008 13.081 1.00 70.19 68 GLU A O 1
ATOM 559 N N . MET A 1 69 ? -3.932 9.718 12.888 1.00 62.06 69 MET A N 1
ATOM 560 C CA . MET A 1 69 ? -3.266 10.304 14.057 1.00 62.06 69 MET A CA 1
ATOM 561 C C . MET A 1 69 ? -2.505 11.605 13.743 1.00 62.06 69 MET A C 1
ATOM 563 O O . MET A 1 69 ? -2.034 12.268 14.667 1.00 62.06 69 MET A O 1
ATOM 567 N N . ASN A 1 70 ? -2.323 11.992 12.469 1.00 55.53 70 ASN A N 1
ATOM 568 C CA . ASN A 1 70 ? -1.395 13.077 12.126 1.00 55.53 70 ASN A CA 1
ATOM 569 C C . ASN A 1 70 ? -1.660 13.717 10.743 1.00 55.53 70 ASN A C 1
ATOM 571 O O . ASN A 1 70 ? -1.197 13.240 9.706 1.00 55.53 70 ASN A O 1
ATOM 575 N N . SER A 1 71 ? -2.341 14.869 10.760 1.00 60.00 71 SER A N 1
ATOM 576 C CA . SER A 1 71 ? -1.996 16.067 9.966 1.00 60.00 71 SER A CA 1
ATOM 577 C C . SER A 1 71 ? -1.811 15.933 8.439 1.00 60.00 71 SER A C 1
ATOM 579 O O . SER A 1 71 ? -1.081 16.723 7.840 1.00 60.00 71 SER A O 1
ATOM 581 N N . GLY A 1 72 ? -2.469 14.971 7.784 1.00 70.38 72 GLY A N 1
ATOM 582 C CA . GLY A 1 72 ? -2.412 14.802 6.324 1.00 70.38 72 GLY A CA 1
ATOM 583 C C . GLY A 1 72 ? -1.121 14.161 5.794 1.00 70.38 72 GLY A C 1
ATOM 584 O O . GLY A 1 72 ? -0.886 14.157 4.583 1.00 70.38 72 GLY A O 1
ATOM 585 N N . ARG A 1 73 ? -0.270 13.600 6.666 1.00 85.62 73 ARG A N 1
ATOM 586 C CA . ARG A 1 73 ? 0.936 12.866 6.248 1.00 85.62 73 ARG A CA 1
ATOM 587 C C . ARG A 1 73 ? 0.601 11.409 5.920 1.00 85.62 73 ARG A C 1
ATOM 589 O O . ARG A 1 73 ? 0.040 10.684 6.733 1.00 85.62 73 ARG A O 1
ATOM 596 N N . ARG A 1 74 ? 1.068 10.929 4.762 1.00 86.75 74 ARG A N 1
ATOM 597 C CA . ARG A 1 74 ? 0.967 9.515 4.366 1.00 86.75 74 ARG A CA 1
ATOM 598 C C . ARG A 1 74 ? 1.926 8.636 5.186 1.00 86.75 74 ARG A C 1
ATOM 600 O O . ARG A 1 74 ? 3.137 8.853 5.165 1.00 86.75 74 ARG A O 1
ATOM 607 N N . LEU A 1 75 ? 1.384 7.628 5.870 1.00 91.75 75 LEU A N 1
ATOM 608 C CA . LEU A 1 75 ? 2.149 6.649 6.658 1.00 91.75 75 LEU A CA 1
ATOM 609 C C . LEU A 1 75 ? 3.043 5.769 5.769 1.00 91.75 75 LEU A C 1
ATOM 611 O O . LEU A 1 75 ? 2.625 5.330 4.693 1.00 91.75 75 LEU A O 1
ATOM 615 N N . SER A 1 76 ? 4.245 5.433 6.242 1.00 95.06 76 SER A N 1
ATOM 616 C CA . SER A 1 76 ? 5.111 4.429 5.606 1.00 95.06 76 SER A CA 1
ATOM 617 C C . SER A 1 76 ? 4.487 3.028 5.649 1.00 95.06 76 SER A C 1
ATOM 619 O O . SER A 1 76 ? 3.504 2.786 6.351 1.00 95.06 76 SER A O 1
ATOM 621 N N . LYS A 1 77 ? 5.044 2.069 4.893 1.00 96.44 77 LYS A N 1
ATOM 622 C CA . LYS A 1 77 ? 4.543 0.679 4.871 1.00 96.44 77 LYS A CA 1
ATOM 623 C C . LYS A 1 77 ? 4.594 0.027 6.254 1.00 96.44 77 LYS A C 1
ATOM 625 O O . LYS A 1 77 ? 3.624 -0.610 6.642 1.00 96.44 77 LYS A O 1
ATOM 630 N N . PHE A 1 78 ? 5.687 0.224 6.991 1.00 97.31 78 PHE A N 1
ATOM 631 C CA . PHE A 1 78 ? 5.836 -0.319 8.339 1.00 97.31 78 PHE A CA 1
ATOM 632 C C . PHE A 1 78 ? 4.831 0.308 9.312 1.00 97.31 78 PHE A C 1
ATOM 634 O O . PHE A 1 78 ? 4.074 -0.421 9.944 1.00 97.31 78 PHE A O 1
ATOM 641 N N . GLU A 1 79 ? 4.752 1.643 9.349 1.00 94.81 79 GLU A N 1
ATOM 642 C CA . GLU A 1 79 ? 3.788 2.363 10.199 1.00 94.81 79 GLU A CA 1
ATOM 643 C C . GLU A 1 79 ? 2.343 1.938 9.889 1.00 94.81 79 GLU A C 1
ATOM 645 O O . GLU A 1 79 ? 1.557 1.717 10.802 1.00 94.81 79 GLU A O 1
ATOM 650 N N . THR A 1 80 ? 2.001 1.759 8.605 1.00 96.19 80 THR A N 1
ATOM 651 C CA . THR A 1 80 ? 0.657 1.324 8.181 1.00 96.19 80 THR A CA 1
ATOM 652 C C . THR A 1 80 ? 0.313 -0.059 8.745 1.00 96.19 80 THR A C 1
ATOM 654 O O . THR A 1 80 ? -0.791 -0.254 9.243 1.00 96.19 80 THR A O 1
ATOM 657 N N . LEU A 1 81 ? 1.247 -1.018 8.697 1.00 97.88 81 LEU A N 1
ATOM 658 C CA . LEU A 1 81 ? 1.024 -2.361 9.246 1.00 97.88 81 LEU A CA 1
ATOM 659 C C . LEU A 1 81 ? 0.930 -2.345 10.775 1.00 97.88 81 LEU A C 1
ATOM 661 O O . LEU A 1 81 ? 0.046 -2.984 11.338 1.00 97.88 81 LEU A O 1
ATOM 665 N N . GLN A 1 82 ? 1.811 -1.591 11.436 1.00 96.50 82 GLN A N 1
ATOM 666 C CA . GLN A 1 82 ? 1.820 -1.478 12.892 1.00 96.50 82 GLN A CA 1
ATOM 667 C C . GLN A 1 82 ? 0.521 -0.854 13.416 1.00 96.50 82 GLN A C 1
ATOM 669 O O . GLN A 1 82 ? -0.094 -1.403 14.328 1.00 96.50 82 GLN A O 1
ATOM 674 N N . MET A 1 83 ? 0.066 0.246 12.807 1.00 95.31 83 MET A N 1
ATOM 675 C CA . MET A 1 83 ? -1.200 0.875 13.187 1.00 95.31 83 MET A CA 1
ATOM 676 C C . MET A 1 83 ? -2.399 -0.024 12.900 1.00 95.31 83 MET A C 1
ATOM 678 O O . MET A 1 83 ? -3.326 -0.054 13.699 1.00 95.31 83 MET A O 1
ATOM 682 N N . ALA A 1 84 ? -2.395 -0.769 11.790 1.00 96.94 84 ALA A N 1
ATOM 683 C CA . ALA A 1 84 ? -3.478 -1.700 11.488 1.00 96.94 84 ALA A CA 1
ATOM 684 C C . ALA A 1 84 ? -3.626 -2.769 12.575 1.00 96.94 84 ALA A C 1
ATOM 686 O O . ALA A 1 84 ? -4.738 -3.009 13.035 1.00 96.94 84 ALA A O 1
ATOM 687 N N . GLN A 1 85 ? -2.515 -3.358 13.026 1.00 97.81 85 GLN A N 1
ATOM 688 C CA . GLN A 1 85 ? -2.534 -4.325 14.122 1.00 97.81 85 GLN A CA 1
ATOM 689 C C . GLN A 1 85 ? -3.098 -3.701 15.406 1.00 97.81 85 GLN A C 1
ATOM 691 O O . GLN A 1 85 ? -4.068 -4.211 15.957 1.00 97.81 85 GLN A O 1
ATOM 696 N N . GLN A 1 86 ? -2.548 -2.558 15.830 1.00 96.38 86 GLN A N 1
ATOM 697 C CA . GLN A 1 86 ? -3.004 -1.856 17.034 1.00 96.38 86 GLN A CA 1
ATOM 698 C C . GLN A 1 86 ? -4.486 -1.479 16.956 1.00 96.38 86 GLN A C 1
ATOM 700 O O . GLN A 1 86 ? -5.210 -1.594 17.940 1.00 96.38 86 GLN A O 1
ATOM 705 N N . TYR A 1 87 ? -4.957 -1.050 15.784 1.00 96.56 87 TYR A N 1
ATOM 706 C CA . TYR A 1 87 ? -6.341 -0.641 15.609 1.00 96.56 87 TYR A CA 1
ATOM 707 C C . TYR A 1 87 ? -7.311 -1.821 15.712 1.00 96.56 87 TYR A C 1
ATOM 709 O O . TYR A 1 87 ? -8.343 -1.697 16.371 1.00 96.56 87 TYR A O 1
ATOM 717 N N . ILE A 1 88 ? -6.966 -2.975 15.129 1.00 96.94 88 ILE A N 1
ATOM 718 C CA . ILE A 1 88 ? -7.746 -4.211 15.289 1.00 96.94 88 ILE A CA 1
ATOM 719 C C . ILE A 1 88 ? -7.837 -4.593 16.772 1.00 96.94 88 ILE A C 1
ATOM 721 O O . ILE A 1 88 ? -8.941 -4.849 17.256 1.00 96.94 88 ILE A O 1
ATOM 725 N N . ASP A 1 89 ? -6.713 -4.572 17.494 1.00 96.62 89 ASP A N 1
ATOM 726 C CA . ASP A 1 89 ? -6.663 -4.915 18.919 1.00 96.62 89 ASP A CA 1
ATOM 727 C C . ASP A 1 89 ? -7.536 -3.962 19.755 1.00 96.62 89 ASP A C 1
ATOM 729 O O . ASP A 1 89 ? -8.391 -4.408 20.522 1.00 96.62 89 ASP A O 1
ATOM 733 N N . CYS A 1 90 ? -7.421 -2.647 19.540 1.00 95.25 90 CYS A N 1
ATOM 734 C CA . CYS A 1 90 ? -8.247 -1.655 20.232 1.00 95.25 90 CYS A CA 1
ATOM 735 C C . CYS A 1 90 ? -9.747 -1.837 19.957 1.00 95.25 90 CYS A C 1
ATOM 737 O O . CYS A 1 90 ? -10.562 -1.755 20.877 1.00 95.25 90 CYS A O 1
ATOM 739 N N . LEU A 1 91 ? -10.141 -2.082 18.702 1.00 95.00 91 LEU A N 1
ATOM 740 C CA . LEU A 1 91 ? -11.544 -2.337 18.365 1.00 95.00 91 LEU A CA 1
ATOM 741 C C . LEU A 1 91 ? -12.053 -3.616 19.043 1.00 95.00 91 LEU A C 1
ATOM 743 O O . LEU A 1 91 ? -13.170 -3.625 19.563 1.00 95.00 91 LEU A O 1
ATOM 747 N N . ALA A 1 92 ? -11.239 -4.672 19.088 1.00 95.69 92 ALA A N 1
ATOM 748 C CA . ALA A 1 92 ? -11.584 -5.911 19.777 1.00 95.69 92 ALA A CA 1
ATOM 749 C C . ALA A 1 92 ? -11.770 -5.692 21.289 1.00 95.69 92 ALA A C 1
ATOM 751 O O . ALA A 1 92 ? -12.742 -6.184 21.864 1.00 95.69 92 ALA A O 1
ATOM 752 N N . GLU A 1 93 ? -10.899 -4.915 21.936 1.00 94.06 93 GLU A N 1
ATOM 753 C CA . GLU A 1 93 ? -11.046 -4.542 23.349 1.00 94.06 93 GLU A CA 1
ATOM 754 C C . GLU A 1 93 ? -12.341 -3.764 23.612 1.00 94.06 93 GLU A C 1
ATOM 756 O O . GLU A 1 93 ? -13.068 -4.073 24.558 1.00 94.06 93 GLU A O 1
ATOM 761 N N . ILE A 1 94 ? -12.667 -2.785 22.758 1.00 93.19 94 ILE A N 1
ATOM 762 C CA . ILE A 1 94 ? -13.895 -1.984 22.876 1.00 93.19 94 ILE A CA 1
ATOM 763 C C . ILE A 1 94 ? -15.139 -2.872 22.770 1.00 93.19 94 ILE A C 1
ATOM 765 O O . ILE A 1 94 ? -16.075 -2.705 23.553 1.00 93.19 94 ILE A O 1
ATOM 769 N N . LEU A 1 95 ? -15.151 -3.822 21.833 1.00 92.69 95 LEU A N 1
ATOM 770 C CA . LEU A 1 95 ? -16.275 -4.741 21.635 1.00 92.69 95 LEU A CA 1
ATOM 771 C C . LEU A 1 95 ? -16.422 -5.756 22.777 1.00 92.69 95 LEU A C 1
ATOM 773 O O . LEU A 1 95 ? -17.544 -6.132 23.116 1.00 92.69 95 LEU A O 1
ATOM 777 N N . ASN A 1 96 ? -15.311 -6.178 23.385 1.00 89.62 96 ASN A N 1
ATOM 778 C CA . ASN A 1 96 ? -15.303 -7.128 24.499 1.00 89.62 96 ASN A CA 1
ATOM 779 C C . ASN A 1 96 ? -15.532 -6.469 25.866 1.00 89.62 96 ASN A C 1
ATOM 781 O O . ASN A 1 96 ? -15.783 -7.164 26.854 1.00 89.62 96 ASN A O 1
ATOM 785 N N . LYS A 1 97 ? -15.464 -5.136 25.954 1.00 81.69 97 LYS A N 1
ATOM 786 C CA . LYS A 1 97 ? -15.753 -4.417 27.192 1.00 81.69 97 LYS A CA 1
ATOM 787 C C . LYS A 1 97 ? -17.238 -4.593 27.534 1.00 81.69 97 LYS A C 1
ATOM 789 O O . LYS A 1 97 ? -18.098 -4.222 26.730 1.00 81.69 97 LYS A O 1
ATOM 794 N N . PRO A 1 98 ? -17.585 -5.133 28.718 1.00 72.88 98 PRO A N 1
ATOM 795 C CA . PRO A 1 98 ? -18.979 -5.267 29.103 1.00 72.88 98 PRO A CA 1
ATOM 796 C C . PRO A 1 98 ? -19.625 -3.882 29.092 1.00 72.88 98 PRO A C 1
ATOM 798 O O . PRO A 1 98 ? -19.115 -2.935 29.697 1.00 72.88 98 PRO A O 1
ATOM 801 N N . ARG A 1 99 ? -20.757 -3.755 28.387 1.00 68.81 99 ARG A N 1
ATOM 802 C CA . ARG A 1 99 ? -21.617 -2.576 28.498 1.00 68.81 99 ARG A CA 1
ATOM 803 C C . ARG A 1 99 ? -22.058 -2.507 29.951 1.00 68.81 99 ARG A C 1
ATOM 805 O O . ARG A 1 99 ? -22.957 -3.251 30.342 1.00 68.81 99 ARG A O 1
ATOM 812 N N . ASN A 1 100 ? -21.413 -1.653 30.743 1.00 63.62 100 ASN A N 1
ATOM 813 C CA . ASN A 1 100 ? -21.905 -1.292 32.061 1.00 63.62 100 ASN A CA 1
ATOM 814 C C . ASN A 1 100 ? -23.335 -0.792 31.859 1.00 63.62 100 ASN A C 1
ATOM 816 O O . ASN A 1 100 ? -23.551 0.309 31.351 1.00 63.62 100 ASN A O 1
ATOM 820 N N . LYS A 1 101 ? -24.308 -1.648 32.182 1.00 57.28 101 LYS A N 1
ATOM 821 C CA . LYS A 1 101 ? -25.695 -1.244 32.344 1.00 57.28 101 LYS A CA 1
ATOM 822 C C . LYS A 1 101 ? -25.664 -0.283 33.523 1.00 57.28 101 LYS A C 1
ATOM 824 O O . LYS A 1 101 ? -25.556 -0.732 34.659 1.00 57.28 101 LYS A O 1
ATOM 829 N N . GLN A 1 102 ? -25.637 1.017 33.239 1.00 52.75 102 GLN A N 1
ATOM 830 C CA . GLN A 1 102 ? -25.986 2.003 34.248 1.00 52.75 102 GLN A CA 1
ATOM 831 C C . GLN A 1 102 ? -27.436 1.696 34.631 1.00 52.75 102 GLN A C 1
ATOM 833 O O . GLN A 1 102 ? -28.332 1.815 33.794 1.00 52.75 102 GLN A O 1
ATOM 838 N N . ILE A 1 103 ? -27.602 1.149 35.833 1.00 42.12 103 ILE A N 1
ATOM 839 C CA . ILE A 1 103 ? -28.862 1.069 36.569 1.00 42.12 103 ILE A CA 1
ATOM 840 C C . ILE A 1 103 ? -28.780 2.167 37.618 1.00 42.12 103 ILE A C 1
ATOM 842 O O . ILE A 1 103 ? -27.705 2.250 38.258 1.00 42.12 103 ILE A O 1
#

Secondary structure (DSSP, 8-state):
---TT----HHHHHHHHHTTS--SS----PPPPHHHHHHHHHHHHHHHHHHHHHHHHHHHHHHHHS---STTPPPPHHHHHHHHHHHHHHHHHHHHS------

Organism: Parascaris univalens (NCBI:txid6257)